Protein AF-Q1D216-F1 (afdb_monomer_lite)

Organism: Myxococcus xanthus (strain DK1622) (NCBI:txid246197)

InterPro domains:
  IPR009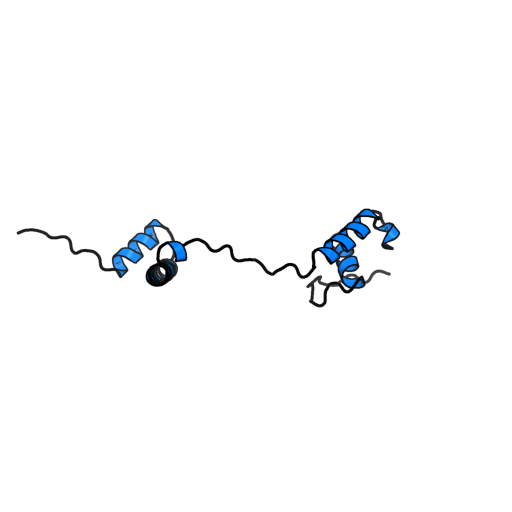057 Homedomain-like superfamily [SSF46689] (13-94)

Foldseek 3Di:
DDDDDDDDDPLRVLVVVCVVVVHDSVVSVVLVVQCVVPNPVSNPDDPDDDDPPLADPVLVVVLVVVVVVAVVVVVDPDRDDDPVSSVVVCVVVPSDPDDDPPVDDDDDD

Secondary structure (DSSP, 8-state):
---PPPPPPHHHHHHHHHHHTT--HHHHHHHHHHHHHHHHHHTS------SPPSS-HHHHHHHHHHHHH-TTTTT-SSS---HHHHHHHHHHTT---S-----------

Radius of gyration: 27.5 Å; chains: 1; bounding box: 68×27×74 Å

Structure (mmCIF, N/CA/C/O backbone):
data_AF-Q1D216-F1
#
_entry.id   AF-Q1D216-F1
#
loop_
_atom_site.group_PDB
_atom_site.id
_atom_site.type_symbol
_atom_site.label_atom_id
_atom_site.label_alt_id
_atom_site.label_comp_id
_atom_site.label_asym_id
_atom_site.label_entity_id
_atom_site.label_seq_id
_atom_site.pdbx_PDB_ins_code
_atom_site.Cartn_x
_atom_site.Cartn_y
_atom_site.Cartn_z
_atom_site.occupancy
_atom_site.B_iso_or_equiv
_atom_site.auth_seq_id
_atom_site.auth_comp_id
_atom_site.auth_asym_id
_atom_site.auth_atom_id
_atom_site.pdbx_PDB_model_num
ATOM 1 N N . MET A 1 1 ? -41.110 -20.774 46.942 1.00 42.16 1 MET A N 1
ATOM 2 C CA . MET A 1 1 ? -39.812 -20.118 46.663 1.00 42.16 1 MET A CA 1
ATOM 3 C C . MET A 1 1 ? -39.663 -19.989 45.155 1.00 42.16 1 MET A C 1
ATOM 5 O O . MET A 1 1 ? -39.501 -21.001 44.489 1.00 42.16 1 MET A O 1
ATOM 9 N N . ALA A 1 2 ? -39.819 -18.782 44.606 1.00 44.06 2 ALA A N 1
ATOM 10 C CA . ALA A 1 2 ? -39.681 -18.539 43.171 1.00 44.06 2 ALA A CA 1
ATOM 11 C C . ALA A 1 2 ? -38.194 -18.354 42.831 1.00 44.06 2 ALA A C 1
ATOM 13 O O . ALA A 1 2 ? -37.578 -17.373 43.242 1.00 44.06 2 ALA A O 1
ATOM 14 N N . TRP A 1 3 ? -37.608 -19.314 42.121 1.00 51.56 3 TRP A N 1
ATOM 15 C CA . TRP A 1 3 ? -36.268 -19.180 41.558 1.00 51.56 3 TRP A CA 1
ATOM 16 C C . TRP A 1 3 ? -36.326 -18.171 40.404 1.00 51.56 3 TRP A C 1
ATOM 18 O O . TRP A 1 3 ? -37.000 -18.415 39.406 1.00 51.56 3 TRP A O 1
ATOM 28 N N . GLN A 1 4 ? -35.655 -17.026 40.538 1.00 47.56 4 GLN A N 1
ATOM 29 C CA . GLN A 1 4 ? -35.391 -16.136 39.407 1.00 47.56 4 GLN A CA 1
ATOM 30 C C . GLN A 1 4 ? -33.950 -16.364 38.938 1.00 47.56 4 GLN A C 1
ATOM 32 O O . GLN A 1 4 ? -33.028 -16.212 39.747 1.00 47.56 4 GLN A O 1
ATOM 37 N N . PRO A 1 5 ? -33.711 -16.702 37.658 1.00 51.06 5 PRO A N 1
ATOM 38 C CA . PRO A 1 5 ? -32.355 -16.751 37.137 1.00 51.06 5 PRO A CA 1
ATOM 39 C C . PRO A 1 5 ? -31.752 -15.348 37.198 1.00 51.06 5 PRO A C 1
ATOM 41 O O . PRO A 1 5 ? -32.332 -14.387 36.683 1.00 51.06 5 PRO A O 1
ATOM 44 N N . ARG A 1 6 ? -30.565 -15.220 37.803 1.00 59.22 6 ARG A N 1
ATOM 45 C CA . ARG A 1 6 ? -29.777 -13.990 37.684 1.00 59.22 6 ARG A CA 1
ATOM 46 C C . ARG A 1 6 ? -29.523 -13.753 36.200 1.00 59.22 6 ARG A C 1
ATOM 48 O O . ARG A 1 6 ? -28.967 -14.620 35.525 1.00 59.22 6 ARG A O 1
ATOM 55 N N . ARG A 1 7 ? -29.930 -12.588 35.689 1.00 58.31 7 ARG A N 1
ATOM 56 C CA . ARG A 1 7 ? -29.493 -12.166 34.357 1.00 58.31 7 ARG A CA 1
ATOM 57 C C . ARG A 1 7 ? -27.960 -12.132 34.367 1.00 58.31 7 ARG A C 1
ATOM 59 O O . ARG A 1 7 ? -27.401 -11.545 35.295 1.00 58.31 7 ARG A O 1
ATOM 66 N N . PRO A 1 8 ? -27.296 -12.774 33.395 1.00 65.75 8 PRO A N 1
ATOM 67 C CA . PRO A 1 8 ? -25.844 -12.773 33.336 1.00 65.75 8 PRO A CA 1
ATOM 68 C C . PRO A 1 8 ? -25.329 -11.336 33.235 1.00 65.75 8 PRO A C 1
ATOM 70 O O . PRO A 1 8 ? -25.942 -10.492 32.571 1.00 65.75 8 PRO A O 1
ATOM 73 N N . SER A 1 9 ? -24.216 -11.054 33.913 1.00 73.56 9 SER A N 1
ATOM 74 C CA . SER A 1 9 ? -23.545 -9.759 33.797 1.00 73.56 9 SER A CA 1
ATOM 75 C C . SER A 1 9 ? -23.070 -9.538 32.355 1.00 73.56 9 SER A C 1
ATOM 77 O O . SER A 1 9 ? -22.932 -10.480 31.570 1.00 73.56 9 SER A O 1
ATOM 79 N N . ALA A 1 10 ? -22.811 -8.283 31.979 1.00 71.62 10 ALA A N 1
ATOM 80 C CA . ALA A 1 10 ? -22.325 -7.968 30.635 1.00 71.62 10 ALA A CA 1
ATOM 81 C C . ALA A 1 10 ? -21.030 -8.731 30.284 1.00 71.62 10 ALA A C 1
ATOM 83 O O . ALA A 1 10 ? -20.852 -9.108 29.131 1.00 71.62 10 ALA A O 1
ATOM 84 N N . GLU A 1 11 ? -20.176 -9.003 31.272 1.00 75.06 11 GLU A N 1
ATOM 85 C CA . GLU A 1 11 ? -18.954 -9.810 31.142 1.00 75.06 11 GLU A CA 1
ATOM 86 C C . GLU A 1 11 ? -19.277 -11.281 30.856 1.00 75.06 11 GLU A C 1
ATOM 88 O O . GLU A 1 11 ? -18.837 -11.821 29.845 1.00 75.06 11 GLU A O 1
ATOM 93 N N . GLN A 1 12 ? -20.166 -11.896 31.645 1.00 77.62 12 GLN A N 1
ATOM 94 C CA . GLN A 1 12 ? -20.609 -13.282 31.432 1.00 77.62 12 GLN A CA 1
ATOM 95 C C . GLN A 1 12 ? -21.268 -13.476 30.060 1.00 77.62 12 GLN A C 1
ATOM 97 O O . GLN A 1 12 ? -21.132 -14.525 29.429 1.00 77.62 12 GLN A O 1
ATOM 102 N N . GLN A 1 13 ? -21.979 -12.458 29.572 1.00 81.44 13 GLN A N 1
ATOM 103 C CA . GLN A 1 13 ? -22.556 -12.466 28.233 1.00 81.44 13 GLN A CA 1
ATOM 104 C C . GLN A 1 13 ? -21.463 -12.391 27.150 1.00 81.44 13 GLN A C 1
ATOM 106 O O . GLN A 1 13 ? -21.542 -13.110 26.156 1.00 81.44 13 GLN A O 1
ATOM 111 N N . GLN A 1 14 ? -20.435 -11.556 27.338 1.00 82.44 14 GLN A N 1
ATOM 112 C CA . GLN A 1 14 ? -19.317 -11.416 26.398 1.00 82.44 14 GLN A CA 1
ATOM 113 C C . GLN A 1 14 ? -18.450 -12.676 26.334 1.00 82.44 14 GLN A C 1
ATOM 115 O O . GLN A 1 14 ? -18.105 -13.104 25.235 1.00 82.44 14 GLN A O 1
ATOM 120 N N . GLU A 1 15 ? -18.171 -13.314 27.471 1.00 84.44 15 GLU A N 1
ATOM 121 C CA . GLU A 1 15 ? -17.466 -14.599 27.538 1.00 84.44 15 GLU A CA 1
ATOM 122 C C . GLU A 1 15 ? -18.222 -15.708 26.798 1.00 84.44 15 GLU A C 1
ATOM 124 O O . GLU A 1 15 ? -17.630 -16.494 26.051 1.00 84.44 15 GLU A O 1
ATOM 129 N N . ARG A 1 16 ? -19.552 -15.768 26.968 1.00 86.62 16 ARG A N 1
ATOM 130 C CA . ARG A 1 16 ? -20.387 -16.758 26.274 1.00 86.62 16 ARG A CA 1
ATOM 131 C C . ARG A 1 16 ? -20.334 -16.564 24.763 1.00 86.62 16 ARG A C 1
ATOM 133 O O . ARG A 1 16 ? -20.122 -17.530 24.034 1.00 86.62 16 ARG A O 1
ATOM 140 N N . VAL A 1 17 ? -20.459 -15.316 24.310 1.00 85.12 17 VAL A N 1
ATOM 141 C CA . VAL A 1 17 ? -20.375 -14.955 22.888 1.00 85.12 17 VAL A CA 1
ATOM 142 C C . VAL A 1 17 ? -18.967 -15.209 22.334 1.00 85.12 17 VAL A C 1
ATOM 144 O O . VAL A 1 17 ? -18.836 -15.701 21.216 1.00 85.12 17 VAL A O 1
ATOM 147 N N . ALA A 1 18 ? -17.910 -14.947 23.109 1.00 87.38 18 ALA A N 1
ATOM 148 C CA . ALA A 1 18 ? -16.530 -15.248 22.724 1.00 87.38 18 ALA A CA 1
ATOM 149 C C . ALA A 1 18 ? -16.330 -16.751 22.477 1.00 87.38 18 ALA A C 1
ATOM 151 O O . ALA A 1 18 ? -15.753 -17.145 21.462 1.00 87.38 18 ALA A O 1
ATOM 152 N N . ARG A 1 19 ? -16.869 -17.594 23.368 1.00 85.25 19 ARG A N 1
ATOM 153 C CA . ARG A 1 19 ? -16.807 -19.058 23.252 1.00 85.25 19 ARG A CA 1
ATOM 154 C C . ARG A 1 19 ? -17.599 -19.581 22.056 1.00 85.25 19 ARG A C 1
ATOM 156 O O . ARG A 1 19 ? -17.103 -20.439 21.332 1.00 85.25 19 ARG A O 1
ATOM 163 N N . GLU A 1 20 ? -18.802 -19.057 21.846 1.00 89.81 20 GLU A N 1
ATOM 164 C CA . GLU A 1 20 ? -19.684 -19.439 20.738 1.00 89.81 20 GLU A CA 1
ATOM 165 C C . GLU A 1 20 ? -19.073 -19.079 19.377 1.00 89.81 20 GLU A C 1
ATOM 167 O O . GLU A 1 20 ? -19.048 -19.902 18.465 1.00 89.81 20 GLU A O 1
ATOM 172 N N . LEU A 1 21 ? -18.489 -17.882 19.268 1.00 87.12 21 LEU A N 1
ATOM 173 C CA . LEU A 1 21 ? -17.848 -17.392 18.046 1.00 87.12 21 LEU A CA 1
ATOM 174 C C . LEU A 1 21 ? -16.378 -17.828 17.904 1.00 87.12 21 LEU A C 1
ATOM 176 O O . LEU A 1 21 ? -15.748 -17.501 16.900 1.00 87.12 21 LEU A O 1
ATOM 180 N N . ARG A 1 22 ? -15.826 -18.561 18.885 1.00 88.00 22 ARG A N 1
ATOM 181 C CA . ARG A 1 22 ? -14.410 -18.981 18.966 1.00 88.00 22 ARG A CA 1
ATOM 182 C C . ARG A 1 22 ? -13.418 -17.830 18.747 1.00 88.00 22 ARG A C 1
ATOM 184 O O . ARG A 1 22 ? -12.382 -17.994 18.104 1.00 88.00 22 ARG A O 1
ATOM 191 N N . VAL A 1 23 ? -13.736 -16.660 19.289 1.00 87.75 23 VAL A N 1
ATOM 192 C CA . VAL A 1 23 ? -12.886 -15.463 19.245 1.00 87.75 23 VAL A CA 1
ATOM 193 C C . VAL A 1 23 ? -12.403 -15.108 20.644 1.00 87.75 23 VAL A C 1
ATOM 195 O O . VAL A 1 23 ? -12.967 -15.546 21.643 1.00 87.75 23 VAL A O 1
ATOM 198 N N . SER A 1 24 ? -11.352 -14.294 20.734 1.00 87.12 24 SER A N 1
ATOM 199 C CA . SER A 1 24 ? -10.889 -13.805 22.030 1.00 87.12 24 SER A CA 1
ATOM 200 C C . SER A 1 24 ? -11.888 -12.824 22.648 1.00 87.12 24 SER A C 1
ATOM 202 O O . SER A 1 24 ? -12.544 -12.042 21.955 1.00 87.12 24 SER A O 1
ATOM 204 N N . GLU A 1 25 ? -11.944 -12.804 23.975 1.00 84.75 25 GLU A N 1
ATOM 205 C CA . GLU A 1 25 ? -12.750 -11.848 24.738 1.00 84.75 25 GLU A CA 1
ATOM 206 C C . GLU A 1 25 ? -12.385 -10.389 24.400 1.00 84.75 25 GLU A C 1
ATOM 208 O O . GLU A 1 25 ? -13.251 -9.529 24.240 1.00 84.75 25 GLU A O 1
ATOM 213 N N . ALA A 1 26 ? -11.100 -10.124 24.139 1.00 85.44 26 ALA A N 1
ATOM 214 C CA . ALA A 1 26 ? -10.619 -8.820 23.687 1.00 85.44 26 ALA A CA 1
ATOM 215 C C . ALA A 1 26 ? -11.233 -8.379 22.342 1.00 85.44 26 ALA A C 1
ATOM 217 O O . ALA A 1 26 ? -11.422 -7.181 22.110 1.00 85.44 26 ALA A O 1
ATOM 218 N N . ALA A 1 27 ? -11.551 -9.317 21.441 1.00 84.81 27 ALA A N 1
ATOM 219 C CA . ALA A 1 27 ? -12.239 -9.009 20.189 1.00 84.81 27 ALA A CA 1
ATOM 220 C C . ALA A 1 27 ? -13.707 -8.636 20.439 1.00 84.81 27 ALA A C 1
ATOM 222 O O . ALA A 1 27 ? -14.175 -7.630 19.901 1.00 84.81 27 ALA A O 1
ATOM 223 N N . ILE A 1 28 ? -14.397 -9.379 21.312 1.00 88.94 28 ILE A N 1
ATOM 224 C CA . ILE A 1 28 ? -15.777 -9.082 21.720 1.00 88.94 28 ILE A CA 1
ATOM 225 C C . ILE A 1 28 ? -15.867 -7.721 22.416 1.00 88.94 28 ILE A C 1
ATOM 227 O O . ILE A 1 28 ? -16.723 -6.915 22.059 1.00 88.94 28 ILE A O 1
ATOM 231 N N . SER A 1 29 ? -14.955 -7.410 23.340 1.00 86.81 29 SER A N 1
ATOM 232 C CA . SER A 1 29 ? -14.916 -6.108 24.020 1.00 86.81 29 SER A CA 1
ATOM 233 C C . SER A 1 29 ? -14.733 -4.949 23.026 1.00 86.81 29 SER A C 1
ATOM 235 O O . SER A 1 29 ? -15.466 -3.953 23.068 1.00 86.81 29 SER A O 1
ATOM 237 N N . LYS A 1 30 ? -13.847 -5.109 22.028 1.00 86.62 30 LYS A N 1
ATOM 238 C CA . LYS A 1 30 ? -13.685 -4.142 20.925 1.00 86.62 30 LYS A CA 1
ATOM 239 C C . LYS A 1 30 ? -14.957 -3.994 20.087 1.00 86.62 30 LYS A C 1
ATOM 241 O O . LYS A 1 30 ? -15.301 -2.879 19.695 1.00 86.62 30 LYS A O 1
ATOM 246 N N . TRP A 1 31 ? -15.655 -5.087 19.794 1.00 87.69 31 TRP A N 1
ATOM 247 C CA . TRP A 1 31 ? -16.918 -5.056 19.055 1.00 87.69 31 TRP A CA 1
ATOM 248 C C . TRP A 1 31 ? -18.033 -4.387 19.859 1.00 87.69 31 TRP A C 1
ATOM 250 O O . TRP A 1 31 ? -18.746 -3.552 19.309 1.00 87.69 31 TRP A O 1
ATOM 260 N N . ALA A 1 32 ? -18.129 -4.658 21.161 1.00 86.88 32 ALA A N 1
ATOM 261 C CA . ALA A 1 32 ? -19.077 -4.011 22.062 1.00 86.88 32 ALA A CA 1
ATOM 262 C C . ALA A 1 32 ? -18.827 -2.498 22.161 1.00 86.88 32 ALA A C 1
ATOM 264 O O . ALA A 1 32 ? -19.771 -1.711 22.110 1.00 86.88 32 ALA A O 1
ATOM 265 N N . ALA A 1 33 ? -17.563 -2.070 22.236 1.00 86.25 33 ALA A N 1
ATOM 266 C CA . ALA A 1 33 ? -17.205 -0.653 22.207 1.00 86.25 33 ALA A CA 1
ATOM 267 C C . ALA A 1 33 ? -17.595 0.016 20.875 1.00 86.25 33 ALA A C 1
ATOM 269 O O . ALA A 1 33 ? -18.228 1.070 20.886 1.00 86.25 33 ALA A O 1
ATOM 270 N N . ARG A 1 34 ? -17.295 -0.624 19.734 1.00 84.38 34 ARG A N 1
ATOM 271 C CA . ARG A 1 34 ? -17.690 -0.132 18.397 1.00 84.38 34 ARG A CA 1
ATOM 272 C C . ARG A 1 34 ? -19.205 -0.059 18.224 1.00 84.38 34 ARG A C 1
ATOM 274 O O . ARG A 1 34 ? -19.712 0.891 17.629 1.00 84.38 34 ARG A O 1
ATOM 281 N N . LEU A 1 35 ? -19.923 -1.045 18.756 1.00 86.38 35 LEU A N 1
ATOM 282 C CA . LEU A 1 35 ? -21.379 -1.082 18.739 1.00 86.38 35 LEU A CA 1
ATOM 283 C C . LEU A 1 35 ? -21.970 0.080 19.547 1.00 86.38 35 LEU A C 1
ATOM 285 O O . LEU A 1 35 ? -22.895 0.728 19.067 1.00 86.38 35 LEU A O 1
ATOM 289 N N . ARG A 1 36 ? -21.412 0.395 20.725 1.00 85.00 36 ARG A N 1
ATOM 290 C CA . ARG A 1 36 ? -21.846 1.553 21.527 1.00 85.00 36 ARG A CA 1
ATOM 291 C C . ARG A 1 36 ? -21.606 2.886 20.818 1.00 85.00 36 ARG A C 1
ATOM 293 O O . ARG A 1 36 ? -22.447 3.769 20.912 1.00 85.00 36 ARG A O 1
ATOM 300 N N . SER A 1 37 ? -20.489 3.036 20.105 1.00 84.12 37 SER A N 1
ATOM 301 C CA . SER A 1 37 ? -20.130 4.312 19.470 1.00 84.12 37 SER A CA 1
ATOM 302 C C . SER A 1 37 ? -20.838 4.582 18.140 1.00 84.12 37 SER A C 1
ATOM 304 O O . SER A 1 37 ? -21.013 5.738 17.775 1.00 84.12 37 SER A O 1
ATOM 306 N N . GLY A 1 38 ? -21.196 3.548 17.371 1.00 80.00 38 GLY A N 1
ATOM 307 C CA . GLY A 1 38 ? -21.718 3.736 16.007 1.00 80.00 38 GLY A CA 1
ATOM 308 C C . GLY A 1 38 ? -22.765 2.717 15.563 1.00 80.00 38 GLY A C 1
ATOM 309 O O . GLY A 1 38 ? -23.023 2.570 14.362 1.00 80.00 38 GLY A O 1
ATOM 310 N N . GLY A 1 39 ? -23.358 1.997 16.517 1.00 85.94 39 GLY A N 1
ATOM 311 C CA . GLY A 1 39 ? -24.401 1.009 16.273 1.00 85.94 39 GLY A CA 1
ATOM 312 C C . GLY A 1 39 ? -23.9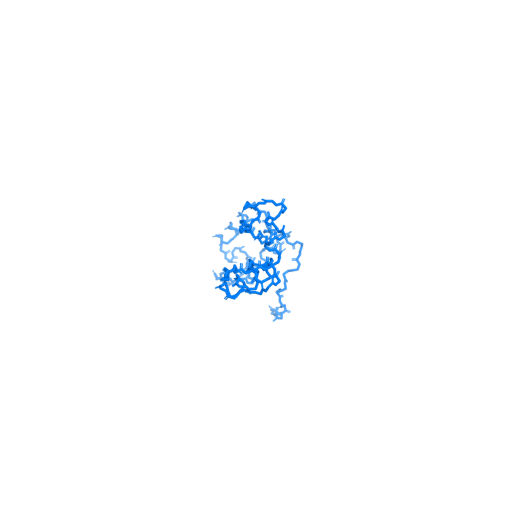49 -0.132 15.362 1.00 85.94 39 GLY A C 1
ATOM 313 O O . GLY A 1 39 ? -22.762 -0.377 15.138 1.00 85.94 39 GLY A O 1
ATOM 314 N N . LEU A 1 40 ? -24.922 -0.841 14.788 1.00 82.19 40 LEU A N 1
ATOM 315 C CA . LEU A 1 40 ? -24.666 -1.989 13.910 1.00 82.19 40 LEU A CA 1
ATOM 316 C C . LEU A 1 40 ? -23.861 -1.616 12.654 1.00 82.19 40 LEU A C 1
ATOM 318 O O . LEU A 1 40 ? -23.150 -2.448 12.095 1.00 82.19 40 LEU A O 1
ATOM 322 N N . ARG A 1 41 ? -23.919 -0.352 12.211 1.00 80.69 41 ARG A N 1
ATOM 323 C CA . ARG A 1 41 ? -23.144 0.116 11.052 1.00 80.69 41 ARG A CA 1
ATOM 324 C C . ARG A 1 41 ? -21.640 0.123 11.330 1.00 80.69 41 ARG A C 1
ATOM 326 O O . ARG A 1 41 ? -20.880 -0.162 10.410 1.00 80.69 41 ARG A O 1
ATOM 333 N N . ALA A 1 42 ? -21.219 0.382 12.568 1.00 80.12 42 ALA A N 1
ATOM 334 C CA . ALA A 1 42 ? -19.810 0.375 12.967 1.00 80.12 42 ALA A CA 1
ATOM 335 C C . ALA A 1 42 ? -19.208 -1.037 13.104 1.00 80.12 42 ALA A C 1
ATOM 337 O O . ALA A 1 42 ? -17.985 -1.185 13.096 1.00 80.12 42 ALA A O 1
ATOM 338 N N . LEU A 1 43 ? -20.051 -2.071 13.198 1.00 82.06 43 LEU A N 1
ATOM 339 C CA . LEU A 1 43 ? -19.631 -3.477 13.168 1.00 82.06 43 LEU A CA 1
ATOM 340 C C . LEU A 1 43 ? -19.422 -4.015 11.750 1.00 82.06 43 LEU A C 1
ATOM 342 O O . LEU A 1 43 ? -18.833 -5.084 11.597 1.00 82.06 43 LEU A O 1
ATOM 346 N N . ARG A 1 44 ? -19.876 -3.302 10.707 1.00 80.94 44 ARG A N 1
ATOM 347 C CA . ARG A 1 44 ? -19.634 -3.739 9.329 1.00 80.94 44 ARG A CA 1
ATOM 348 C C . ARG A 1 44 ? -18.136 -3.867 9.089 1.00 80.94 44 ARG A C 1
ATOM 350 O O . ARG A 1 44 ? -17.373 -2.940 9.364 1.00 80.94 44 ARG A O 1
ATOM 357 N N . ALA A 1 45 ? -17.736 -5.014 8.543 1.00 69.12 45 ALA A N 1
ATOM 358 C CA . ALA A 1 45 ? -16.363 -5.266 8.145 1.00 69.12 45 ALA A CA 1
ATOM 359 C C . ALA A 1 45 ? -15.923 -4.180 7.157 1.00 69.12 45 ALA A C 1
ATOM 361 O O . ALA A 1 45 ? -16.352 -4.141 6.002 1.00 69.12 45 ALA A O 1
ATOM 362 N N . ARG A 1 46 ? -15.080 -3.258 7.625 1.00 70.56 46 ARG A N 1
ATOM 363 C CA . ARG A 1 46 ? -14.454 -2.281 6.748 1.00 70.56 46 ARG A CA 1
ATOM 364 C C . ARG A 1 46 ? -13.340 -3.011 6.022 1.00 70.56 46 ARG A C 1
ATOM 366 O O . ARG A 1 46 ? -12.390 -3.464 6.654 1.00 70.56 46 ARG A O 1
ATOM 373 N N . ARG A 1 47 ? -13.456 -3.130 4.698 1.00 63.38 47 ARG A N 1
ATOM 374 C CA . ARG A 1 47 ? -12.336 -3.578 3.871 1.00 63.38 47 ARG A CA 1
ATOM 375 C C . ARG A 1 47 ? -11.173 -2.642 4.168 1.00 63.38 47 ARG A C 1
ATOM 377 O O . ARG A 1 47 ? -11.290 -1.442 3.935 1.00 63.38 47 ARG A O 1
ATOM 384 N N . HIS A 1 48 ? -10.097 -3.176 4.733 1.00 62.06 48 HIS A N 1
ATOM 385 C CA . HIS A 1 48 ? -8.863 -2.426 4.888 1.00 62.06 48 HIS A CA 1
ATOM 386 C C . HIS A 1 48 ? -8.331 -2.185 3.474 1.00 62.06 48 HIS A C 1
ATOM 388 O O . HIS A 1 48 ? -7.980 -3.163 2.805 1.00 62.06 48 HIS A O 1
ATOM 394 N N . PRO A 1 49 ? -8.349 -0.941 2.954 1.00 60.00 49 PRO A N 1
ATOM 395 C CA . PRO A 1 49 ? -7.680 -0.686 1.695 1.00 60.00 49 PRO A CA 1
ATOM 396 C C . PRO A 1 49 ? -6.206 -1.012 1.931 1.00 60.00 49 PRO A C 1
ATOM 398 O O . PRO A 1 49 ? -5.599 -0.511 2.879 1.00 60.00 49 PRO A O 1
ATOM 401 N N . GLY A 1 50 ? -5.658 -1.919 1.121 1.00 68.19 50 GLY A N 1
ATOM 402 C CA . GLY A 1 50 ? -4.221 -2.163 1.116 1.00 68.19 50 GLY A CA 1
ATOM 403 C C . GLY A 1 50 ? -3.462 -0.879 0.777 1.00 68.19 50 GLY A C 1
ATOM 404 O O . GLY A 1 50 ? -4.062 0.150 0.451 1.00 68.19 50 GLY A O 1
ATOM 405 N N . GLN A 1 51 ? -2.133 -0.939 0.827 1.00 63.81 51 GLN A N 1
ATOM 406 C CA . GLN A 1 51 ? -1.313 0.185 0.388 1.00 63.81 51 GLN A CA 1
ATOM 407 C C . GLN A 1 51 ? -1.726 0.590 -1.040 1.00 63.81 51 GLN A C 1
ATOM 409 O O . GLN A 1 51 ? -1.809 -0.284 -1.909 1.00 63.81 51 GLN A O 1
ATOM 414 N N . PRO A 1 52 ? -2.019 1.879 -1.295 1.00 66.12 52 PRO A N 1
ATOM 415 C CA . PRO A 1 52 ? -2.358 2.325 -2.637 1.00 66.12 52 PRO A CA 1
ATOM 416 C C . PRO A 1 52 ? -1.210 1.999 -3.597 1.00 66.12 52 PRO A C 1
ATOM 418 O O . PRO A 1 52 ? -0.036 2.055 -3.221 1.00 66.12 52 PRO A O 1
ATOM 421 N N . SER A 1 53 ? -1.554 1.641 -4.838 1.00 69.19 53 SER A N 1
ATOM 422 C CA . SER A 1 53 ? -0.568 1.415 -5.900 1.00 69.19 53 SER A CA 1
ATOM 423 C C . SER A 1 53 ? 0.362 2.623 -5.990 1.00 69.19 53 SER A C 1
ATOM 425 O O . SER A 1 53 ? -0.105 3.749 -6.144 1.00 69.19 53 SER A O 1
ATOM 427 N N . ARG A 1 54 ? 1.678 2.388 -5.922 1.00 71.44 54 ARG A N 1
ATOM 428 C CA . ARG A 1 54 ? 2.684 3.447 -6.110 1.00 71.44 54 ARG A CA 1
ATOM 429 C C . ARG A 1 54 ? 2.720 3.973 -7.548 1.00 71.44 54 ARG A C 1
ATOM 431 O O . ARG A 1 54 ? 3.238 5.057 -7.772 1.00 71.44 54 ARG A O 1
ATOM 438 N N . LEU A 1 55 ? 2.169 3.212 -8.496 1.00 77.75 55 LEU A N 1
ATOM 439 C CA . LEU A 1 55 ? 2.034 3.610 -9.893 1.00 77.75 55 LEU A CA 1
ATOM 440 C C . LEU A 1 55 ? 0.657 4.219 -10.146 1.00 77.75 55 LEU A C 1
ATOM 442 O O . LEU A 1 55 ? -0.364 3.623 -9.779 1.00 77.75 55 LEU A O 1
ATOM 446 N N . THR A 1 56 ? 0.636 5.369 -10.816 1.00 80.69 56 THR A N 1
ATOM 447 C CA . THR A 1 56 ? -0.586 5.985 -11.335 1.00 80.69 56 THR A CA 1
ATOM 448 C C . THR A 1 56 ? -1.140 5.177 -12.518 1.00 80.69 56 THR A C 1
ATOM 450 O O . THR A 1 56 ? -0.401 4.424 -13.162 1.00 80.69 56 THR A O 1
ATOM 453 N N . PRO A 1 57 ? -2.433 5.321 -12.862 1.00 78.94 57 PRO A N 1
ATOM 454 C CA . PRO A 1 57 ? -3.017 4.637 -14.019 1.00 78.94 57 PRO A CA 1
ATOM 455 C C . PRO A 1 57 ? -2.269 4.912 -15.334 1.00 78.94 57 PRO A C 1
ATOM 457 O O . PRO A 1 57 ? -2.057 4.003 -16.133 1.00 78.94 57 PRO A O 1
ATOM 460 N N . THR A 1 58 ? -1.795 6.143 -15.532 1.00 78.31 58 THR A N 1
ATOM 461 C CA . THR A 1 58 ? -1.003 6.535 -16.708 1.00 78.31 58 THR A CA 1
ATOM 462 C C . THR A 1 58 ? 0.340 5.807 -16.756 1.00 78.31 58 THR A C 1
ATOM 464 O O . THR A 1 58 ? 0.757 5.335 -17.812 1.00 78.31 58 THR A O 1
ATOM 467 N N . GLN A 1 59 ? 1.009 5.651 -15.610 1.00 79.88 59 GLN A N 1
ATOM 468 C CA . GLN A 1 59 ? 2.266 4.903 -15.525 1.00 79.88 59 GLN A CA 1
ATOM 469 C C . GLN A 1 59 ? 2.044 3.414 -15.819 1.00 79.88 59 GLN A C 1
ATOM 471 O O . GLN A 1 59 ? 2.840 2.798 -16.526 1.00 79.88 59 GLN A O 1
ATOM 476 N N . TRP A 1 60 ? 0.920 2.846 -15.372 1.00 82.12 60 TRP A N 1
ATOM 477 C CA . TRP A 1 60 ? 0.524 1.484 -15.740 1.00 82.12 60 TRP A CA 1
ATOM 478 C C . TRP A 1 60 ? 0.326 1.312 -17.247 1.00 82.12 60 TRP A C 1
ATOM 480 O O . TRP A 1 60 ? 0.782 0.318 -17.810 1.00 82.12 60 TRP A O 1
ATOM 490 N N . GLN A 1 61 ? -0.300 2.280 -17.917 1.00 83.81 61 GLN A N 1
ATOM 491 C CA . GLN A 1 61 ? -0.464 2.247 -19.372 1.00 83.81 61 GLN A CA 1
ATOM 492 C C . GLN A 1 61 ? 0.884 2.306 -20.096 1.00 83.81 61 GLN A C 1
ATOM 494 O O . GLN A 1 61 ? 1.108 1.543 -21.034 1.00 83.81 61 GLN A O 1
ATOM 499 N N . GLN A 1 62 ? 1.807 3.152 -19.633 1.00 81.94 62 GLN A N 1
ATOM 500 C CA . GLN A 1 62 ? 3.156 3.242 -20.195 1.00 81.94 62 GLN A CA 1
ATOM 501 C C . GLN A 1 62 ? 3.919 1.923 -20.039 1.00 81.94 62 GLN A C 1
ATOM 503 O O . GLN A 1 62 ? 4.500 1.438 -21.009 1.00 81.94 62 GLN A O 1
ATOM 508 N N . VAL A 1 63 ? 3.859 1.298 -18.857 1.00 83.75 63 VAL A N 1
ATOM 509 C CA . VAL A 1 63 ? 4.439 -0.033 -18.627 1.00 83.75 63 VAL A CA 1
ATOM 510 C C . VAL A 1 63 ? 3.796 -1.062 -19.556 1.00 83.75 63 VAL A C 1
ATOM 512 O O . VAL A 1 63 ? 4.511 -1.779 -20.248 1.00 83.75 63 VAL A O 1
ATOM 515 N N . ALA A 1 64 ? 2.467 -1.098 -19.659 1.00 85.06 64 ALA A N 1
ATOM 516 C CA . ALA A 1 64 ? 1.758 -2.032 -20.533 1.00 85.06 64 ALA A CA 1
ATOM 517 C C . ALA A 1 64 ? 2.117 -1.864 -22.019 1.00 85.06 64 ALA A C 1
ATOM 519 O O . ALA A 1 64 ? 2.128 -2.844 -22.762 1.00 85.06 64 ALA A O 1
ATOM 520 N N . THR A 1 65 ? 2.408 -0.646 -22.478 1.00 85.88 65 THR A N 1
ATOM 521 C CA . THR A 1 65 ? 2.882 -0.398 -23.848 1.00 85.88 65 THR A CA 1
ATOM 522 C C . THR A 1 65 ? 4.278 -0.977 -24.072 1.00 85.88 65 THR A C 1
ATOM 524 O O . THR A 1 65 ? 4.508 -1.620 -25.090 1.00 85.88 65 THR A O 1
ATOM 527 N N . ILE A 1 66 ? 5.188 -0.843 -23.103 1.00 83.56 66 ILE A N 1
ATOM 528 C CA . ILE A 1 66 ? 6.538 -1.431 -23.181 1.00 83.56 66 ILE A CA 1
ATOM 529 C C . ILE A 1 66 ? 6.463 -2.958 -23.156 1.00 83.56 66 ILE A C 1
ATOM 531 O O . ILE A 1 66 ? 7.129 -3.622 -23.943 1.00 83.56 66 ILE A O 1
ATOM 535 N N . LEU A 1 67 ? 5.625 -3.517 -22.277 1.00 82.94 67 LEU A N 1
ATOM 536 C CA . LEU A 1 67 ? 5.443 -4.965 -22.185 1.00 82.94 67 LEU A CA 1
ATOM 537 C C . LEU A 1 67 ? 4.907 -5.550 -23.498 1.00 82.94 67 LEU A C 1
ATOM 539 O O . LEU A 1 67 ? 5.356 -6.614 -23.919 1.00 82.94 67 LEU A O 1
ATOM 543 N N . ARG A 1 68 ? 3.999 -4.828 -24.167 1.00 84.56 68 ARG A N 1
ATOM 544 C CA . ARG A 1 68 ? 3.466 -5.199 -25.486 1.00 84.56 68 ARG A CA 1
ATOM 545 C C . ARG A 1 68 ? 4.473 -5.035 -26.623 1.00 84.56 68 ARG A C 1
ATOM 547 O O . ARG A 1 68 ? 4.440 -5.834 -27.547 1.00 84.56 68 ARG A O 1
ATOM 554 N N . ALA A 1 69 ? 5.370 -4.051 -26.548 1.00 83.19 69 ALA A N 1
ATOM 555 C CA . ALA A 1 69 ? 6.436 -3.861 -27.536 1.00 83.19 69 ALA A CA 1
ATOM 556 C C . ALA A 1 69 ? 7.485 -4.991 -27.518 1.00 83.19 69 ALA A C 1
ATOM 558 O O . ALA A 1 69 ? 8.257 -5.132 -28.460 1.00 83.19 69 ALA A O 1
ATOM 559 N N . GLY A 1 70 ? 7.499 -5.810 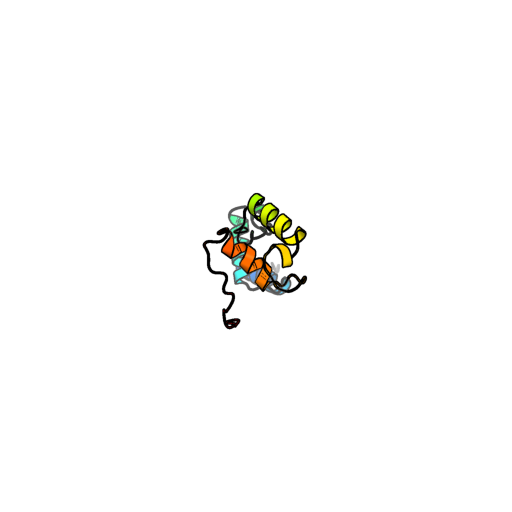-26.464 1.00 81.19 70 GLY A N 1
ATOM 560 C CA . GLY A 1 70 ? 8.402 -6.945 -26.331 1.00 81.19 70 GLY A CA 1
ATOM 561 C C . GLY A 1 70 ? 9.700 -6.587 -25.612 1.00 81.19 70 GLY A C 1
ATOM 562 O O . GLY A 1 70 ? 10.120 -5.434 -25.509 1.00 81.19 70 GLY A O 1
ATOM 563 N N . THR A 1 71 ? 10.340 -7.607 -25.053 1.00 76.56 71 THR A N 1
ATOM 564 C CA . THR A 1 71 ? 11.544 -7.439 -24.230 1.00 76.56 71 THR A CA 1
ATOM 565 C C . THR A 1 71 ? 12.774 -7.046 -25.045 1.00 76.56 71 THR A C 1
ATOM 567 O O . THR A 1 71 ? 13.629 -6.347 -24.509 1.00 76.56 71 THR A O 1
ATOM 570 N N . LEU A 1 72 ? 12.854 -7.439 -26.323 1.00 74.12 72 LEU A N 1
ATOM 571 C CA . LEU A 1 72 ? 13.947 -7.055 -27.225 1.00 74.12 72 LEU A CA 1
ATOM 572 C C . LEU A 1 72 ? 13.959 -5.539 -27.457 1.00 74.12 72 LEU A C 1
ATOM 574 O O . LEU A 1 72 ? 15.003 -4.905 -27.340 1.00 74.12 72 LEU A O 1
ATOM 578 N N . VAL A 1 73 ? 12.784 -4.937 -27.673 1.00 76.00 73 VAL A N 1
ATOM 579 C CA . VAL A 1 73 ? 12.626 -3.478 -27.821 1.00 76.00 73 VAL A CA 1
ATOM 580 C C . VAL A 1 73 ? 12.962 -2.745 -26.520 1.00 76.00 73 VAL A C 1
ATOM 582 O O . VAL A 1 73 ? 13.463 -1.624 -26.538 1.00 76.00 73 VAL A O 1
ATOM 585 N N . ALA A 1 74 ? 12.740 -3.391 -25.375 1.00 71.94 74 ALA A N 1
ATOM 586 C CA . ALA A 1 74 ? 13.158 -2.882 -24.074 1.00 71.94 74 ALA A CA 1
ATOM 587 C C . ALA A 1 74 ? 14.658 -3.103 -23.767 1.00 71.94 74 ALA A C 1
ATOM 589 O O . ALA A 1 74 ? 15.097 -2.759 -22.670 1.00 71.94 74 ALA A O 1
ATOM 590 N N . GLY A 1 75 ? 15.438 -3.656 -24.705 1.00 77.00 75 GLY A N 1
ATOM 591 C CA . GLY A 1 75 ? 16.885 -3.853 -24.575 1.00 77.00 75 GLY A CA 1
ATOM 592 C C . GLY A 1 75 ? 17.300 -5.136 -23.846 1.00 77.00 75 GLY A C 1
ATOM 593 O O . GLY A 1 75 ? 18.443 -5.249 -23.412 1.00 77.00 75 GLY A O 1
ATOM 594 N N . PHE A 1 76 ? 16.395 -6.105 -23.675 1.00 79.06 76 PHE A N 1
ATOM 595 C CA . PHE A 1 76 ? 16.720 -7.394 -23.059 1.00 79.06 76 PHE A CA 1
ATOM 596 C C . PHE A 1 76 ? 17.057 -8.458 -24.110 1.00 79.06 76 PHE A C 1
ATOM 598 O O . PHE A 1 76 ? 16.398 -8.517 -25.139 1.00 79.06 76 PHE A O 1
ATOM 605 N N . PRO A 1 77 ? 17.977 -9.395 -23.819 1.00 73.00 77 PRO A N 1
ATOM 606 C CA . PRO A 1 77 ? 18.489 -10.355 -24.806 1.00 73.00 77 PRO A CA 1
ATOM 607 C C . PRO A 1 77 ? 1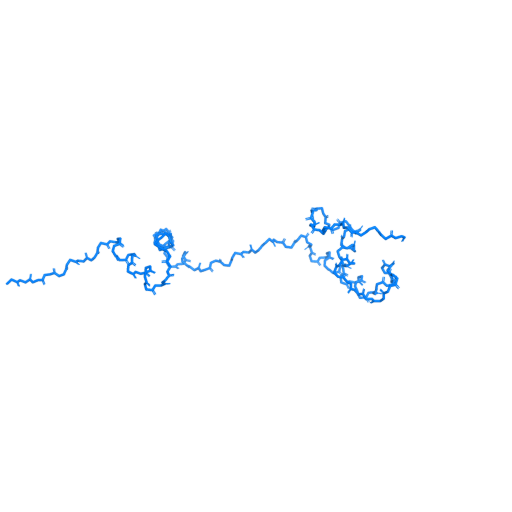7.525 -11.496 -25.175 1.00 73.00 77 PRO A C 1
ATOM 609 O O . PRO A 1 77 ? 17.856 -12.344 -25.990 1.00 73.00 77 PRO A O 1
ATOM 612 N N . THR A 1 78 ? 16.361 -11.601 -24.530 1.00 75.81 78 THR A N 1
ATOM 613 C CA . THR A 1 78 ? 15.429 -12.736 -24.703 1.00 75.81 78 THR A CA 1
ATOM 614 C C . THR A 1 78 ? 13.992 -12.254 -24.631 1.00 75.81 78 THR A C 1
ATOM 616 O O . THR A 1 78 ? 13.686 -11.433 -23.767 1.00 75.81 78 THR A O 1
ATOM 619 N N . GLU A 1 79 ? 13.103 -12.836 -25.441 1.00 74.38 79 GLU A N 1
ATOM 620 C CA . GLU A 1 79 ? 11.675 -12.476 -25.606 1.00 74.38 79 GLU A CA 1
ATOM 621 C C . GLU A 1 79 ? 10.769 -12.722 -24.379 1.00 74.38 79 GLU A C 1
ATOM 623 O O . GLU A 1 79 ? 9.572 -12.446 -24.390 1.00 74.38 79 GLU A O 1
ATOM 628 N N . ARG A 1 80 ? 11.330 -13.219 -23.270 1.00 80.31 80 ARG A N 1
ATOM 629 C CA . ARG A 1 80 ? 10.572 -13.600 -22.073 1.00 80.31 80 ARG A CA 1
ATOM 630 C C . ARG A 1 80 ? 10.512 -12.483 -21.035 1.00 80.31 80 ARG A C 1
ATOM 632 O O . ARG A 1 80 ? 11.536 -12.080 -20.472 1.00 80.31 80 ARG A O 1
ATOM 639 N N . TRP A 1 81 ? 9.305 -12.046 -20.685 1.00 77.94 81 TRP A N 1
ATOM 640 C CA . TRP A 1 81 ? 9.102 -11.180 -19.525 1.00 77.94 81 TRP A CA 1
ATOM 641 C C . TRP A 1 81 ? 9.321 -11.958 -18.226 1.00 77.94 81 TRP A C 1
ATOM 643 O O . TRP A 1 81 ? 8.707 -12.991 -17.974 1.00 77.94 81 TRP A O 1
ATOM 653 N N . MET A 1 82 ? 10.214 -11.442 -17.386 1.00 80.62 82 MET A N 1
ATOM 654 C CA . MET A 1 82 ? 10.414 -11.909 -16.015 1.00 80.62 82 MET A CA 1
ATOM 655 C C . MET A 1 82 ? 10.029 -10.792 -15.056 1.00 80.62 82 MET A C 1
ATOM 657 O O . MET A 1 82 ? 10.247 -9.622 -15.366 1.00 80.62 82 MET A O 1
ATOM 661 N N . LEU A 1 83 ? 9.542 -11.144 -13.864 1.00 78.50 83 LEU A N 1
ATOM 662 C CA . LEU A 1 83 ? 9.150 -10.171 -12.837 1.00 78.50 83 LEU A CA 1
ATOM 663 C C . LEU A 1 83 ? 10.257 -9.136 -12.560 1.00 78.50 83 LEU A C 1
ATOM 665 O O . LEU A 1 83 ? 9.990 -7.942 -12.464 1.00 78.50 83 LEU A O 1
ATOM 669 N N . ARG A 1 84 ? 11.520 -9.583 -12.540 1.00 76.81 84 ARG A N 1
ATOM 670 C CA . ARG A 1 84 ? 12.699 -8.715 -12.382 1.00 76.81 84 ARG A CA 1
ATOM 671 C C . ARG A 1 84 ? 12.854 -7.693 -13.516 1.00 76.81 84 ARG A C 1
ATOM 673 O O . ARG A 1 84 ? 13.206 -6.550 -13.253 1.00 76.81 84 ARG A O 1
ATOM 680 N N . ARG A 1 85 ? 12.558 -8.080 -14.761 1.00 80.12 85 ARG A N 1
ATOM 681 C CA . ARG A 1 85 ? 12.635 -7.196 -15.940 1.00 80.12 85 ARG A CA 1
ATOM 682 C C . ARG A 1 85 ? 11.520 -6.162 -15.937 1.00 80.12 85 ARG A C 1
ATOM 684 O O . ARG A 1 85 ? 11.773 -4.999 -16.220 1.00 80.12 85 ARG A O 1
ATOM 691 N N . VAL A 1 86 ? 10.310 -6.568 -15.552 1.00 80.94 86 VAL A N 1
ATOM 692 C CA . VAL A 1 86 ? 9.184 -5.637 -15.377 1.00 80.94 86 VAL A CA 1
ATOM 693 C C . VAL A 1 86 ? 9.525 -4.596 -14.308 1.00 80.94 86 VAL A C 1
ATOM 695 O O . VAL A 1 86 ? 9.336 -3.403 -14.529 1.00 80.94 86 VAL A O 1
ATOM 698 N N . ALA A 1 87 ? 10.112 -5.021 -13.186 1.00 78.31 87 ALA A N 1
ATOM 699 C CA . ALA A 1 87 ? 10.563 -4.098 -12.149 1.00 78.31 87 ALA A CA 1
ATOM 700 C C . ALA A 1 87 ? 11.673 -3.146 -12.629 1.00 78.31 87 ALA A C 1
ATOM 702 O O . ALA A 1 87 ? 11.650 -1.965 -12.293 1.00 78.31 87 ALA A O 1
ATOM 703 N N . GLN A 1 88 ? 12.612 -3.624 -13.451 1.00 77.31 88 GLN A N 1
ATOM 704 C CA . GLN A 1 88 ? 13.652 -2.780 -14.041 1.00 77.31 88 GLN A CA 1
ATOM 705 C C . GLN A 1 88 ? 13.065 -1.722 -14.981 1.00 77.31 88 GLN A C 1
ATOM 707 O O . GLN A 1 88 ? 13.453 -0.562 -14.903 1.00 77.31 88 GLN A O 1
ATOM 712 N N . VAL A 1 89 ? 12.088 -2.086 -15.815 1.00 79.88 89 VAL A N 1
ATOM 713 C CA . VAL A 1 89 ? 11.365 -1.130 -16.669 1.00 79.88 89 VAL A CA 1
ATOM 714 C C . VAL A 1 89 ? 10.678 -0.051 -15.827 1.00 79.88 89 VAL A C 1
ATOM 716 O O . VAL A 1 89 ? 10.738 1.129 -16.168 1.00 79.88 89 VAL A O 1
ATOM 719 N N . ILE A 1 90 ? 10.069 -0.439 -14.704 1.00 82.31 90 ILE A N 1
ATOM 720 C CA . ILE A 1 90 ? 9.421 0.492 -13.773 1.00 82.31 90 ILE A CA 1
ATOM 721 C C . ILE A 1 90 ? 10.445 1.434 -13.110 1.00 82.31 90 ILE A C 1
ATOM 723 O O . ILE A 1 90 ? 10.177 2.627 -12.961 1.00 82.31 90 ILE A O 1
ATOM 727 N N . MET A 1 91 ? 11.625 0.919 -12.753 1.00 76.06 91 MET A N 1
ATOM 728 C CA . MET A 1 91 ? 12.699 1.679 -12.105 1.00 76.06 91 MET A CA 1
ATOM 729 C C . MET A 1 91 ? 13.401 2.652 -13.062 1.00 76.06 91 MET A C 1
ATOM 731 O O . MET A 1 91 ? 13.531 3.827 -12.736 1.00 76.06 91 MET A O 1
ATOM 735 N N . VAL A 1 92 ? 13.824 2.192 -14.246 1.00 74.94 92 VAL A N 1
ATOM 736 C CA . VAL A 1 92 ? 14.564 2.999 -15.242 1.00 74.94 92 VAL A CA 1
ATOM 737 C C . VAL A 1 92 ? 13.743 4.193 -15.718 1.00 74.94 92 VAL A C 1
ATOM 739 O O . VAL A 1 92 ? 14.279 5.266 -15.970 1.00 74.94 92 VAL A O 1
ATOM 742 N N . ARG A 1 93 ? 12.423 4.028 -15.807 1.00 75.06 93 ARG A N 1
ATOM 743 C CA . ARG A 1 93 ? 11.501 5.101 -16.189 1.00 75.06 93 ARG A CA 1
ATOM 744 C C . ARG A 1 93 ? 11.190 6.078 -15.043 1.00 75.06 93 ARG A C 1
ATOM 746 O O . ARG A 1 93 ? 10.403 6.998 -15.238 1.00 75.06 93 ARG A O 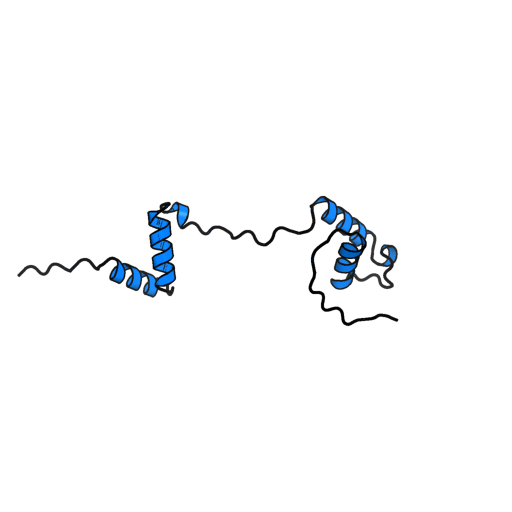1
ATOM 753 N N . GLY A 1 94 ? 11.777 5.879 -13.859 1.00 67.50 94 GLY A N 1
ATOM 754 C CA . GLY A 1 94 ? 11.641 6.784 -12.717 1.00 67.50 94 GLY A CA 1
ATOM 755 C C . GLY A 1 94 ? 10.261 6.770 -12.058 1.00 67.50 94 GLY A C 1
ATOM 756 O O . GLY A 1 94 ? 9.950 7.667 -11.282 1.00 67.50 94 GLY A O 1
ATOM 757 N N . TYR A 1 95 ? 9.420 5.764 -12.325 1.00 67.94 95 TYR A N 1
ATOM 758 C CA . TYR A 1 95 ? 8.052 5.719 -11.791 1.00 67.94 95 TYR A CA 1
ATOM 759 C C . TYR A 1 95 ? 7.982 5.382 -10.296 1.00 67.94 95 TYR A C 1
ATOM 761 O O . TYR A 1 95 ? 6.900 5.368 -9.712 1.00 67.94 95 TYR A O 1
ATOM 769 N N . ALA A 1 96 ? 9.121 5.085 -9.672 1.00 58.16 96 ALA A N 1
ATOM 770 C CA . ALA A 1 96 ? 9.178 4.523 -8.339 1.00 58.16 96 ALA A CA 1
ATOM 771 C C . ALA A 1 96 ? 10.328 5.081 -7.502 1.00 58.16 96 ALA A C 1
ATOM 773 O O . ALA A 1 96 ? 11.405 4.495 -7.411 1.00 58.16 96 ALA A O 1
ATOM 774 N N . ALA A 1 97 ? 10.064 6.187 -6.813 1.00 48.38 97 ALA A N 1
ATOM 775 C CA . ALA A 1 97 ? 10.847 6.594 -5.654 1.00 48.38 97 ALA A CA 1
ATOM 776 C C . ALA A 1 97 ? 10.322 5.833 -4.424 1.00 48.38 97 ALA A C 1
ATOM 778 O O . ALA A 1 97 ? 9.411 6.277 -3.730 1.00 48.38 97 ALA A O 1
ATOM 779 N N . GLY A 1 98 ? 10.825 4.622 -4.189 1.00 48.28 98 GLY A N 1
ATOM 780 C CA . GLY A 1 98 ? 10.469 3.855 -2.996 1.00 48.28 98 GLY A CA 1
ATOM 781 C C . GLY A 1 98 ? 10.899 2.403 -3.106 1.00 48.28 98 GLY A C 1
ATOM 782 O O . GLY A 1 98 ? 10.402 1.672 -3.958 1.00 48.28 98 GLY A O 1
ATOM 783 N N . THR A 1 99 ? 11.798 1.999 -2.215 1.00 42.91 99 THR A N 1
ATOM 784 C CA . THR A 1 99 ? 12.484 0.704 -2.166 1.00 42.91 99 THR A CA 1
ATOM 785 C C . THR A 1 99 ? 11.553 -0.482 -2.428 1.00 42.91 99 THR A C 1
ATOM 787 O O . THR A 1 99 ? 10.730 -0.868 -1.598 1.00 42.91 99 THR A O 1
ATOM 790 N N . TYR A 1 100 ? 11.691 -1.088 -3.605 1.00 46.69 100 TYR A N 1
ATOM 791 C CA . TYR A 1 100 ? 11.381 -2.500 -3.766 1.00 46.69 100 TYR A CA 1
ATOM 792 C C . TYR A 1 100 ? 12.542 -3.244 -3.123 1.00 46.69 100 TYR A C 1
ATOM 794 O O . TYR A 1 100 ? 13.682 -3.061 -3.548 1.00 46.69 100 TYR A O 1
ATOM 802 N N . ASN A 1 101 ? 12.283 -4.068 -2.111 1.00 47.53 101 ASN A N 1
ATOM 803 C CA . ASN A 1 101 ? 13.298 -4.982 -1.598 1.00 47.53 101 ASN A CA 1
ATOM 804 C C . ASN A 1 101 ? 13.442 -6.145 -2.598 1.00 47.53 101 ASN A C 1
ATOM 806 O O . ASN A 1 101 ? 13.030 -7.272 -2.352 1.00 47.53 101 ASN A O 1
ATOM 810 N N . LEU A 1 102 ? 13.921 -5.831 -3.804 1.00 46.56 102 LEU A N 1
ATOM 811 C CA . LEU A 1 102 ? 14.431 -6.816 -4.742 1.00 46.56 102 LEU A CA 1
ATOM 812 C C . LEU A 1 102 ? 15.855 -7.056 -4.279 1.00 46.56 102 LEU A C 1
ATOM 814 O O . LEU A 1 102 ? 16.745 -6.300 -4.658 1.00 46.56 102 LEU A O 1
ATOM 818 N N . THR A 1 103 ? 16.053 -8.02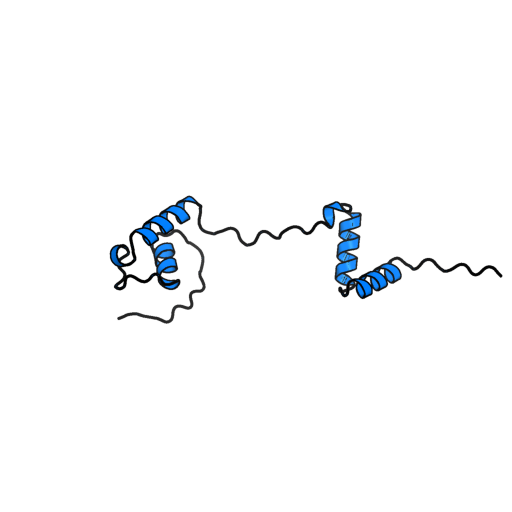5 -3.386 1.00 44.81 103 THR A N 1
ATOM 819 C CA . THR A 1 103 ? 17.381 -8.398 -2.901 1.00 44.81 103 THR A CA 1
ATOM 820 C C . THR A 1 103 ? 18.272 -8.664 -4.114 1.00 44.81 103 THR A C 1
ATOM 822 O O . THR A 1 103 ? 18.118 -9.634 -4.857 1.00 44.81 103 THR A O 1
ATOM 825 N N . LEU A 1 104 ? 19.120 -7.675 -4.376 1.00 37.56 104 LEU A N 1
ATOM 826 C CA . LEU A 1 104 ? 19.961 -7.519 -5.544 1.00 37.56 104 LEU A CA 1
ATOM 827 C C . LEU A 1 104 ? 21.235 -8.312 -5.284 1.00 37.56 104 LEU A C 1
ATOM 829 O O . LEU A 1 104 ? 22.222 -7.787 -4.789 1.00 37.56 104 LEU A O 1
ATOM 833 N N . THR A 1 105 ? 21.217 -9.590 -5.635 1.00 44.75 105 THR A N 1
ATOM 834 C CA . THR A 1 105 ? 22.442 -10.369 -5.833 1.00 44.75 105 THR A CA 1
ATOM 835 C C . THR A 1 105 ? 22.394 -11.007 -7.209 1.00 44.75 105 THR A C 1
ATOM 837 O O . THR A 1 105 ? 22.241 -12.210 -7.379 1.00 44.75 105 THR A O 1
ATOM 840 N N . TYR A 1 106 ? 22.477 -10.171 -8.242 1.00 36.41 106 TYR A N 1
ATOM 841 C CA . TYR A 1 106 ? 22.986 -10.647 -9.522 1.00 36.41 106 TYR A CA 1
ATOM 842 C C . TYR A 1 106 ? 23.601 -9.487 -10.301 1.00 36.41 106 TYR A C 1
ATOM 844 O O . TYR A 1 106 ? 22.890 -8.642 -10.842 1.00 36.41 106 TYR A O 1
ATOM 852 N N . ARG A 1 107 ? 24.933 -9.450 -10.306 1.00 36.62 107 ARG A N 1
ATOM 853 C CA . ARG A 1 107 ? 25.753 -8.664 -11.224 1.00 36.62 107 ARG A CA 1
ATOM 854 C C . ARG A 1 107 ? 25.861 -9.497 -12.502 1.00 36.62 107 ARG A C 1
ATOM 856 O O . ARG A 1 107 ? 26.412 -10.591 -12.451 1.00 36.62 107 ARG A O 1
ATOM 863 N N . PHE A 1 108 ? 25.257 -9.034 -13.592 1.00 35.97 108 PHE A N 1
ATOM 864 C CA . PHE A 1 108 ? 25.483 -9.635 -14.909 1.00 35.97 108 PHE A CA 1
ATOM 865 C C . PHE A 1 108 ? 26.866 -9.196 -15.439 1.00 35.97 108 PHE A C 1
ATOM 867 O O . PHE A 1 108 ? 27.276 -8.077 -15.113 1.00 35.97 108 PHE A O 1
ATOM 874 N N . PRO A 1 109 ? 27.576 -10.064 -16.185 1.00 39.81 109 PRO A N 1
ATOM 875 C CA . PRO A 1 109 ? 28.724 -9.688 -17.011 1.00 39.81 109 PRO A CA 1
ATOM 876 C C . PRO A 1 109 ? 28.321 -8.801 -18.195 1.00 39.81 109 PRO A C 1
ATOM 878 O O . PRO A 1 109 ? 27.133 -8.851 -18.600 1.00 39.81 109 PRO A O 1
#

pLDDT: mean 72.88, std 14.76, range [35.97, 89.81]

Sequence (109 aa):
MAWQPRRPSAEQQQERVARELRVSEAAISKWAARLRSGGLRALRARRHPGQPSRLTPTQWQQVATILRAGTLVAGFPTERWMLRRVAQVIMVRGYAAGTYNLTLTYRFP